Protein AF-A0A1E5UZC7-F1 (afdb_monomer_lite)

Sequence (61 aa):
LVLKFCVKIQCDAKHECYCCMNEKPEPFCYETLRECQAECPLCNPTCPPVQQPTASFIVRH

pLDDT: mean 70.34, std 13.58, range [43.75, 87.94]

Radius of gyration: 11.54 Å; chains: 1; bounding box: 30×16×31 Å

Secondary structure (DSSP, 8-state):
--EE-EEEEEEETTEEEEEETT-SSS-EEESSHHHHHHHSPEE-S-PPP--------EE--

Foldseek 3Di:
DKDQQWDWDDPDPPAIWTWQPQDPDATETERDPVVSRVPHDICPPDRDDRPDDDYDHDYDD

Structure (mmCIF, N/CA/C/O backbone):
data_AF-A0A1E5UZC7-F1
#
_entry.id   AF-A0A1E5UZC7-F1
#
loop_
_atom_site.group_PDB
_atom_site.id
_atom_site.type_symbol
_atom_site.label_atom_id
_atom_site.label_alt_id
_atom_site.label_comp_id
_atom_site.label_asym_id
_atom_site.label_entity_id
_atom_site.label_seq_id
_atom_site.pdbx_PDB_ins_code
_atom_site.Cartn_x
_atom_site.Cartn_y
_atom_site.Cartn_z
_atom_site.occupancy
_atom_site.B_iso_or_equiv
_atom_site.auth_seq_id
_atom_site.auth_comp_id
_atom_site.auth_asym_id
_atom_site.auth_atom_id
_atom_site.pdbx_PDB_model_num
ATOM 1 N N . LEU A 1 1 ? -15.547 2.505 8.461 1.00 53.66 1 LEU A N 1
ATOM 2 C CA . LEU A 1 1 ? -14.515 2.715 7.423 1.00 53.66 1 LEU A CA 1
ATOM 3 C C . LEU A 1 1 ? -13.306 1.884 7.839 1.00 53.66 1 LEU A C 1
ATOM 5 O O . LEU A 1 1 ? -12.908 2.015 8.986 1.00 53.66 1 LEU A O 1
ATOM 9 N N . VAL A 1 2 ? -12.791 0.990 6.995 1.00 54.62 2 VAL A N 1
ATOM 10 C CA . VAL A 1 2 ? -11.605 0.181 7.326 1.00 54.62 2 VAL A CA 1
ATOM 11 C C . VAL A 1 2 ? -10.402 0.814 6.639 1.00 54.62 2 VAL A C 1
ATOM 13 O O . VAL A 1 2 ? -10.398 0.929 5.415 1.00 54.62 2 VAL A O 1
ATOM 16 N N . LEU A 1 3 ? -9.409 1.246 7.414 1.00 62.56 3 LEU A N 1
ATOM 17 C CA . LEU A 1 3 ? -8.179 1.836 6.887 1.00 62.56 3 LEU A CA 1
ATOM 18 C C . LEU A 1 3 ? -7.101 0.753 6.810 1.00 62.56 3 LEU A C 1
ATOM 20 O O . LEU A 1 3 ? -6.673 0.220 7.834 1.00 62.56 3 LEU A O 1
ATOM 24 N N . LYS A 1 4 ? -6.689 0.418 5.583 1.00 64.94 4 LYS A N 1
ATOM 25 C CA . LYS A 1 4 ? -5.529 -0.438 5.305 1.00 64.94 4 LYS A CA 1
ATOM 26 C C . LYS A 1 4 ? -4.330 0.454 5.015 1.00 64.94 4 LYS A C 1
ATOM 28 O O . LYS A 1 4 ? -4.365 1.234 4.065 1.00 64.94 4 LYS A O 1
ATOM 33 N N . PHE A 1 5 ? -3.283 0.338 5.821 1.00 72.06 5 PHE A N 1
ATOM 34 C CA . PHE A 1 5 ? -2.082 1.164 5.702 1.00 72.06 5 PHE A CA 1
ATOM 35 C C . PHE A 1 5 ? -1.108 0.598 4.666 1.00 72.06 5 PHE A C 1
ATOM 37 O O . PHE A 1 5 ? -0.001 0.207 5.011 1.00 72.06 5 PHE A O 1
ATOM 44 N N . CYS A 1 6 ? -1.537 0.568 3.404 1.00 83.31 6 CYS A N 1
ATOM 45 C CA . CYS A 1 6 ? -0.700 0.217 2.260 1.00 83.31 6 CYS A CA 1
ATOM 46 C C . CYS A 1 6 ? -0.172 1.480 1.591 1.00 83.31 6 CYS A C 1
ATOM 48 O O . CYS A 1 6 ? -0.941 2.204 0.956 1.00 83.31 6 CYS A O 1
ATOM 50 N N . VAL A 1 7 ? 1.127 1.740 1.708 1.00 84.25 7 VAL A N 1
ATOM 51 C CA . VAL A 1 7 ? 1.769 2.880 1.041 1.00 84.25 7 VAL A CA 1
ATOM 52 C C . VAL A 1 7 ? 2.637 2.396 -0.102 1.00 84.25 7 VAL A C 1
ATOM 54 O O . VAL A 1 7 ? 3.425 1.471 0.064 1.00 84.25 7 VAL A O 1
ATOM 57 N N . LYS A 1 8 ? 2.490 3.045 -1.257 1.00 85.88 8 LYS A N 1
ATOM 58 C CA . LYS A 1 8 ? 3.319 2.791 -2.429 1.00 85.88 8 LYS A CA 1
ATOM 59 C C . LYS A 1 8 ? 4.687 3.456 -2.250 1.00 85.88 8 LYS A C 1
ATOM 61 O O . LYS A 1 8 ? 4.737 4.672 -2.063 1.00 85.88 8 LYS A O 1
ATOM 66 N N . ILE A 1 9 ? 5.767 2.687 -2.319 1.00 84.44 9 ILE A N 1
ATOM 67 C CA . ILE A 1 9 ? 7.155 3.174 -2.252 1.00 84.44 9 ILE A CA 1
ATOM 68 C C . ILE A 1 9 ? 7.988 2.580 -3.393 1.00 84.44 9 ILE A C 1
ATOM 70 O O . ILE A 1 9 ? 7.559 1.626 -4.037 1.00 84.44 9 ILE A O 1
ATOM 74 N N . GLN A 1 10 ? 9.190 3.107 -3.629 1.00 83.06 10 GLN A N 1
ATOM 75 C CA . GLN A 1 10 ? 10.193 2.408 -4.439 1.00 83.06 10 GLN A CA 1
ATOM 76 C C . GLN A 1 10 ? 11.014 1.482 -3.540 1.00 83.06 10 GLN A C 1
ATOM 78 O O . GLN A 1 10 ? 11.694 1.970 -2.639 1.00 83.06 10 GLN A O 1
ATOM 83 N N . CYS A 1 11 ? 10.947 0.171 -3.783 1.00 79.00 11 CYS A N 1
ATOM 84 C CA . CYS A 1 11 ? 11.856 -0.796 -3.157 1.00 79.00 11 CYS A CA 1
ATOM 85 C C . CYS A 1 11 ? 13.230 -0.773 -3.823 1.00 79.00 11 CYS A C 1
ATOM 87 O O . CYS A 1 11 ? 14.257 -0.796 -3.154 1.00 79.00 11 CYS A O 1
ATOM 89 N N . ASP A 1 12 ? 13.227 -0.672 -5.152 1.00 78.44 12 ASP A N 1
ATOM 90 C CA . ASP A 1 12 ? 14.411 -0.703 -5.997 1.00 78.44 12 ASP A CA 1
ATOM 91 C C . ASP A 1 12 ? 14.317 0.393 -7.056 1.00 78.44 12 ASP A C 1
ATOM 93 O O . ASP A 1 12 ? 13.236 0.907 -7.350 1.00 78.44 12 ASP A O 1
ATOM 97 N N . ALA A 1 13 ? 15.436 0.687 -7.725 1.00 75.94 13 ALA A N 1
ATOM 98 C CA . ALA A 1 13 ? 15.525 1.720 -8.764 1.00 75.94 13 ALA A CA 1
ATOM 99 C C . ALA A 1 13 ? 14.508 1.569 -9.918 1.00 75.94 13 ALA A C 1
ATOM 101 O O . ALA A 1 13 ? 14.342 2.490 -10.718 1.00 75.94 13 ALA A O 1
ATOM 102 N N . LYS A 1 14 ? 13.860 0.403 -10.044 1.00 76.69 14 LYS A N 1
ATOM 103 C CA . LYS A 1 14 ? 12.862 0.108 -11.079 1.00 76.69 14 LYS A CA 1
ATOM 104 C C . LYS A 1 14 ? 11.574 -0.537 -10.560 1.00 76.69 14 LYS A C 1
ATOM 106 O O . LYS A 1 14 ? 10.709 -0.813 -11.386 1.00 76.69 14 LYS A O 1
ATOM 111 N N . HIS A 1 15 ? 11.441 -0.789 -9.255 1.00 81.69 15 HIS A N 1
ATOM 112 C CA . HIS A 1 15 ? 10.324 -1.569 -8.717 1.00 81.69 15 HIS A CA 1
ATOM 113 C C . HIS A 1 15 ? 9.556 -0.792 -7.646 1.00 81.69 15 HIS A C 1
ATOM 115 O O . HIS A 1 15 ? 10.121 -0.333 -6.649 1.00 81.69 15 HIS A O 1
ATOM 121 N N . GLU A 1 16 ? 8.254 -0.639 -7.874 1.00 85.75 16 GLU A N 1
ATOM 122 C CA . GLU A 1 16 ? 7.326 -0.048 -6.917 1.00 85.75 16 GLU A CA 1
ATOM 123 C C . GLU A 1 16 ? 6.6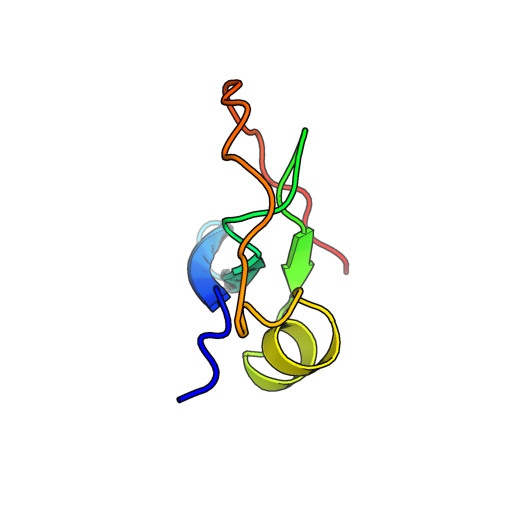85 -1.145 -6.064 1.00 85.75 16 GLU A C 1
ATOM 125 O O . GLU A 1 16 ? 6.163 -2.113 -6.603 1.00 85.75 16 GLU A O 1
ATOM 130 N N . CYS A 1 17 ? 6.668 -0.961 -4.749 1.00 87.94 17 CYS A N 1
ATOM 131 C CA . CYS A 1 17 ? 6.066 -1.894 -3.802 1.00 87.94 17 CYS A CA 1
ATOM 132 C C . CYS A 1 17 ? 5.018 -1.210 -2.936 1.00 87.94 17 CYS A C 1
ATOM 134 O O . CYS A 1 17 ? 4.944 0.018 -2.866 1.00 87.94 17 CYS A O 1
ATOM 136 N N . TYR A 1 18 ? 4.260 -2.016 -2.203 1.00 87.81 18 TYR A N 1
ATOM 137 C CA . TYR A 1 18 ? 3.242 -1.582 -1.260 1.00 87.81 18 TYR A CA 1
ATOM 138 C C . TYR A 1 18 ? 3.577 -2.082 0.143 1.00 87.81 18 TYR A C 1
ATOM 140 O O . TYR A 1 18 ? 3.604 -3.289 0.366 1.00 87.81 18 TYR A O 1
ATOM 148 N N . CYS A 1 19 ? 3.812 -1.169 1.086 1.00 85.00 19 CYS A N 1
ATOM 149 C CA . CYS A 1 19 ? 4.279 -1.514 2.431 1.00 85.00 19 CYS A CA 1
ATOM 150 C C . CYS A 1 19 ? 3.268 -1.199 3.531 1.00 85.00 19 CYS A C 1
ATOM 152 O O . CYS A 1 19 ? 2.572 -0.177 3.470 1.00 85.00 19 CYS A O 1
ATOM 154 N N . CYS A 1 20 ? 3.259 -2.043 4.565 1.00 83.12 20 CYS A N 1
ATOM 155 C CA . CYS A 1 20 ? 2.456 -1.891 5.773 1.00 83.12 20 CYS A CA 1
ATOM 156 C C . CYS A 1 20 ? 3.058 -0.843 6.717 1.00 83.12 20 CYS A C 1
ATOM 158 O O . CYS A 1 20 ? 3.905 -1.152 7.547 1.00 83.12 20 CYS A O 1
ATOM 160 N N . MET A 1 21 ? 2.590 0.405 6.665 1.00 74.94 21 MET A N 1
ATOM 161 C CA . MET A 1 21 ? 3.188 1.507 7.450 1.00 74.94 21 MET A CA 1
ATOM 162 C C . MET A 1 21 ? 3.057 1.387 8.977 1.00 74.94 21 MET A C 1
ATOM 164 O O . MET A 1 21 ? 3.667 2.167 9.705 1.00 74.94 21 MET A O 1
ATOM 168 N N . ASN A 1 22 ? 2.245 0.454 9.476 1.00 67.88 22 ASN A N 1
ATOM 169 C CA . ASN A 1 22 ? 1.990 0.312 10.910 1.00 67.88 22 ASN A CA 1
ATOM 170 C C . ASN A 1 22 ? 2.690 -0.903 11.543 1.00 67.88 22 ASN A C 1
ATOM 172 O O . ASN A 1 22 ? 2.474 -1.172 12.725 1.00 67.88 22 ASN A O 1
ATOM 176 N N . GLU A 1 23 ? 3.507 -1.629 10.777 1.00 65.62 23 GLU A N 1
ATOM 177 C CA . GLU A 1 23 ? 4.297 -2.756 11.273 1.00 65.62 23 GLU A CA 1
ATOM 178 C C . GLU A 1 23 ? 5.694 -2.318 11.716 1.00 65.62 23 GLU A C 1
ATOM 180 O O . GLU A 1 23 ? 6.271 -1.364 11.194 1.00 65.62 23 GLU A O 1
ATOM 185 N N . LYS A 1 24 ? 6.208 -2.992 12.747 1.00 60.84 24 LYS A N 1
ATOM 186 C CA . LYS A 1 24 ? 7.490 -2.702 13.396 1.00 60.84 24 LYS A CA 1
ATOM 187 C C . LYS A 1 24 ? 8.197 -4.003 13.749 1.00 60.84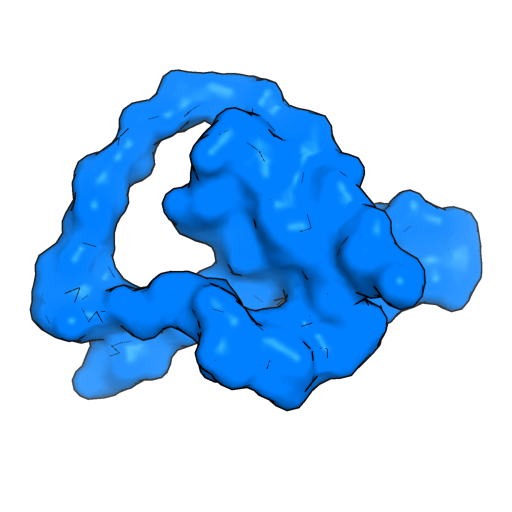 24 LYS A C 1
ATOM 189 O O . LYS A 1 24 ? 7.504 -4.962 14.088 1.00 60.84 24 LYS A O 1
ATOM 194 N N . PRO A 1 25 ? 9.542 -4.035 13.766 1.00 62.97 25 PRO A N 1
ATOM 195 C CA . PRO A 1 25 ? 10.481 -2.913 13.591 1.00 62.97 25 PRO A CA 1
ATOM 196 C C . PRO A 1 25 ? 10.687 -2.456 12.138 1.00 62.97 25 PRO A C 1
ATOM 198 O O . PRO A 1 25 ? 11.028 -1.297 11.921 1.00 62.97 25 PRO A O 1
ATOM 201 N N . GLU A 1 26 ? 10.427 -3.329 11.167 1.00 68.62 26 GLU A N 1
ATOM 202 C CA . GLU A 1 26 ? 10.536 -3.044 9.736 1.00 68.62 26 GLU A CA 1
ATOM 203 C C . GLU A 1 26 ? 9.186 -3.345 9.063 1.00 68.62 26 GLU A C 1
ATOM 205 O O . GLU A 1 26 ? 8.653 -4.439 9.265 1.00 68.62 26 GLU A O 1
ATOM 210 N N . PRO A 1 27 ? 8.584 -2.408 8.312 1.00 72.25 27 PRO A N 1
ATOM 211 C CA . PRO A 1 27 ? 7.354 -2.653 7.576 1.00 72.25 27 PRO A CA 1
ATOM 212 C C . PRO A 1 27 ? 7.575 -3.691 6.476 1.00 72.25 27 PRO A C 1
ATOM 214 O O . PRO A 1 27 ? 8.533 -3.601 5.700 1.00 72.25 27 PRO A O 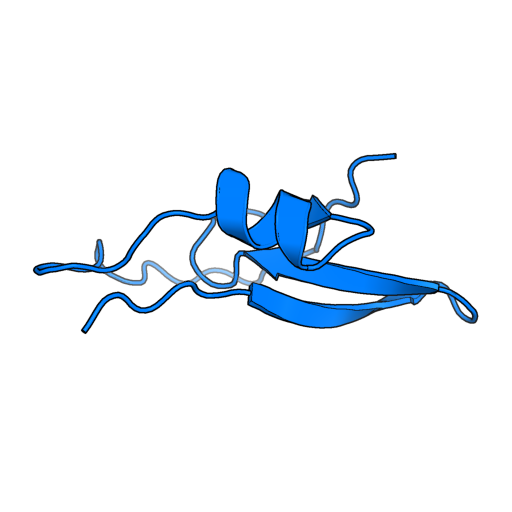1
ATOM 217 N N . PHE A 1 28 ? 6.646 -4.641 6.379 1.00 80.94 28 PHE A N 1
ATOM 218 C CA . PHE A 1 28 ? 6.622 -5.593 5.280 1.00 80.94 28 PHE A CA 1
ATOM 219 C C . PHE A 1 28 ? 6.096 -4.932 4.012 1.00 80.94 28 PHE A C 1
ATOM 221 O O . PHE A 1 28 ? 5.093 -4.211 4.032 1.00 80.94 28 PHE A O 1
ATOM 228 N N . CYS A 1 29 ? 6.788 -5.196 2.909 1.00 85.00 29 CYS A N 1
ATOM 229 C CA . CYS A 1 29 ? 6.441 -4.726 1.580 1.00 85.00 29 CYS A CA 1
ATOM 230 C C . CYS A 1 29 ? 6.074 -5.891 0.665 1.00 85.00 29 CYS A C 1
ATOM 232 O O . CYS A 1 29 ? 6.687 -6.958 0.719 1.00 85.00 29 CYS A O 1
ATOM 234 N N . TYR A 1 30 ? 5.099 -5.640 -0.200 1.00 86.31 30 TYR A N 1
ATOM 235 C CA . TYR A 1 30 ? 4.545 -6.588 -1.158 1.00 86.31 30 TYR A CA 1
ATOM 236 C C . TYR A 1 30 ? 4.595 -5.999 -2.568 1.00 86.31 30 TYR A 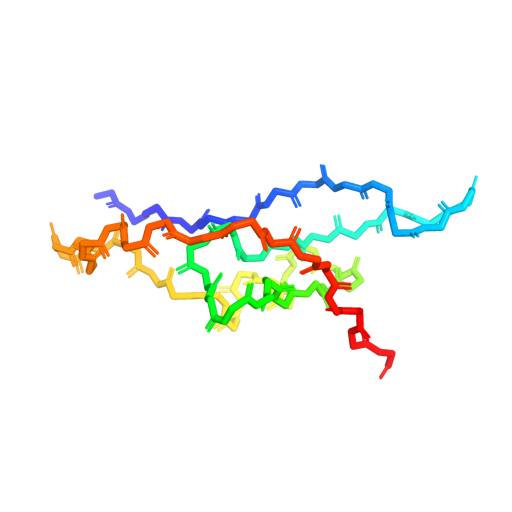C 1
ATOM 238 O O . TYR A 1 30 ? 4.469 -4.780 -2.730 1.00 86.31 30 TYR A O 1
ATOM 246 N N . GLU A 1 31 ? 4.730 -6.847 -3.587 1.00 85.88 3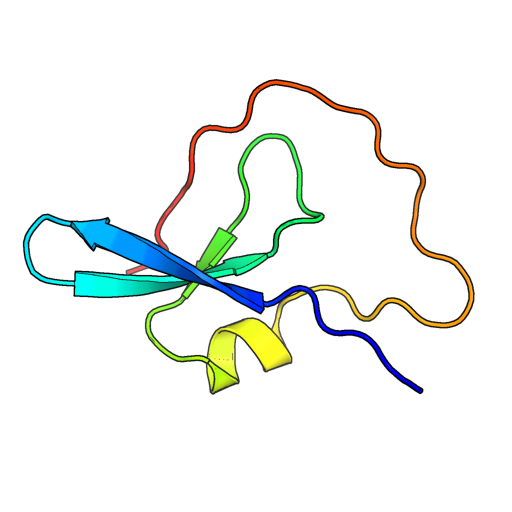1 GLU A N 1
ATOM 247 C CA . GLU A 1 31 ? 4.772 -6.404 -4.988 1.00 85.88 31 GLU A CA 1
ATOM 248 C C . GLU A 1 31 ? 3.425 -5.825 -5.438 1.00 85.88 31 GLU A C 1
ATOM 250 O O . GLU A 1 31 ? 3.373 -4.821 -6.151 1.00 85.88 31 GLU A O 1
ATOM 255 N N . THR A 1 32 ? 2.307 -6.399 -4.979 1.00 86.06 32 THR A N 1
ATOM 256 C CA . THR A 1 32 ? 0.974 -5.911 -5.346 1.00 86.06 32 THR A CA 1
ATOM 257 C C . THR A 1 32 ? 0.228 -5.253 -4.189 1.00 86.06 32 THR A C 1
ATOM 259 O O . THR A 1 32 ? 0.271 -5.675 -3.031 1.00 86.06 32 THR A O 1
ATOM 262 N N . LEU A 1 33 ? -0.582 -4.243 -4.527 1.00 83.62 33 LEU A N 1
ATOM 263 C CA . LEU A 1 33 ? -1.504 -3.616 -3.576 1.00 83.62 33 LEU A CA 1
ATOM 264 C C . LEU A 1 33 ? -2.465 -4.645 -2.966 1.00 83.62 33 LEU A C 1
ATOM 266 O O . LEU A 1 33 ? -2.875 -4.501 -1.818 1.00 83.62 33 LEU A O 1
ATOM 270 N N . ARG A 1 34 ? -2.835 -5.678 -3.731 1.00 84.94 34 ARG A N 1
ATOM 271 C CA . ARG A 1 34 ? -3.751 -6.726 -3.280 1.00 84.94 34 ARG A CA 1
ATOM 272 C C . ARG A 1 34 ? -3.138 -7.559 -2.158 1.00 84.94 34 ARG A C 1
ATOM 274 O O . ARG A 1 34 ? -3.832 -7.813 -1.179 1.00 84.94 34 ARG A O 1
ATOM 281 N N . GLU A 1 35 ? -1.879 -7.959 -2.295 1.00 85.06 35 GLU A N 1
ATOM 282 C CA . GLU A 1 35 ? -1.150 -8.709 -1.264 1.00 85.06 35 GLU A CA 1
ATOM 283 C C . GLU A 1 35 ? -0.955 -7.864 -0.013 1.00 85.06 35 GLU A C 1
ATOM 285 O O . GLU A 1 35 ? -1.340 -8.286 1.074 1.00 85.06 35 GLU A O 1
ATOM 290 N N . CYS A 1 36 ? -0.516 -6.615 -0.184 1.00 86.19 36 CYS A N 1
ATOM 291 C CA . CYS A 1 36 ? -0.441 -5.656 0.912 1.00 86.19 36 CYS A CA 1
ATOM 292 C C . CYS A 1 36 ? -1.783 -5.537 1.646 1.00 86.19 36 CYS A C 1
ATOM 294 O O . CYS A 1 36 ? -1.858 -5.591 2.868 1.00 86.19 36 CYS A O 1
ATOM 296 N N . GLN A 1 37 ? -2.892 -5.438 0.916 1.00 82.19 37 GLN A N 1
ATOM 297 C CA . GLN A 1 37 ? -4.206 -5.347 1.537 1.00 82.19 37 GLN A CA 1
ATOM 298 C C . GLN A 1 37 ? -4.681 -6.652 2.188 1.00 82.19 37 GLN A C 1
ATOM 300 O O . GLN A 1 37 ? -5.576 -6.589 3.034 1.00 82.19 37 GLN A O 1
ATOM 305 N N . ALA A 1 38 ? -4.195 -7.810 1.751 1.00 84.12 38 ALA A N 1
ATOM 306 C CA . ALA A 1 38 ? -4.542 -9.096 2.344 1.00 84.12 38 ALA A CA 1
ATOM 307 C C . ALA A 1 38 ? -3.812 -9.306 3.677 1.00 84.12 38 ALA A C 1
ATOM 309 O O . ALA A 1 38 ? -4.414 -9.832 4.610 1.00 84.12 38 ALA A O 1
ATOM 310 N N . GLU A 1 39 ? -2.569 -8.835 3.763 1.00 82.38 39 GLU A N 1
ATOM 311 C CA . GLU A 1 39 ? -1.663 -9.127 4.873 1.00 82.38 39 GLU A CA 1
ATOM 312 C C . GLU A 1 39 ? -1.557 -7.982 5.893 1.00 82.38 39 GLU A C 1
ATOM 314 O O . GLU A 1 39 ? -1.485 -8.238 7.095 1.00 82.38 39 GLU A O 1
ATOM 319 N N . CYS A 1 40 ? -1.589 -6.715 5.457 1.00 78.62 40 CYS A N 1
ATOM 320 C CA . CYS A 1 40 ? -1.445 -5.589 6.378 1.00 78.62 40 CYS A CA 1
ATOM 321 C C . CYS A 1 40 ? -2.611 -5.515 7.373 1.00 78.62 40 CYS A C 1
ATOM 323 O O . CYS A 1 40 ? -3.782 -5.653 6.983 1.00 78.62 40 CYS A O 1
ATOM 325 N N . PRO A 1 41 ? -2.330 -5.160 8.641 1.00 70.94 41 PRO A N 1
ATOM 326 C CA . PRO A 1 41 ? -3.356 -5.057 9.662 1.00 70.94 41 PRO A CA 1
ATOM 327 C C . PRO A 1 41 ? -4.412 -4.011 9.292 1.00 70.94 41 PRO A C 1
ATOM 329 O O . PRO A 1 41 ? -4.116 -2.880 8.892 1.00 70.94 41 PRO A O 1
ATOM 332 N N . LEU A 1 42 ? -5.675 -4.397 9.467 1.00 68.56 42 LEU A N 1
ATOM 333 C CA . LEU A 1 42 ? -6.805 -3.483 9.381 1.00 68.56 42 LEU A CA 1
ATOM 334 C C . LEU A 1 42 ? -6.790 -2.568 10.602 1.00 68.56 42 LEU A C 1
ATOM 336 O O . LEU A 1 42 ? -6.838 -3.059 11.729 1.00 68.56 42 LEU A O 1
ATOM 340 N N . CYS A 1 43 ? -6.824 -1.249 10.412 1.00 59.81 43 CYS A N 1
ATOM 341 C CA . CYS A 1 43 ? -7.266 -0.393 11.503 1.00 59.81 43 CYS A CA 1
ATOM 342 C C . CYS A 1 43 ? -8.791 -0.275 11.476 1.00 59.81 43 CYS A C 1
ATOM 344 O O . CYS A 1 43 ? -9.354 0.417 10.621 1.00 59.81 43 CYS A O 1
ATOM 346 N N . ASN A 1 44 ? -9.447 -0.983 12.402 1.00 56.53 44 ASN A N 1
ATOM 347 C CA . ASN A 1 44 ? -10.811 -0.710 12.858 1.00 56.53 44 ASN A CA 1
ATOM 348 C C . ASN A 1 44 ? -11.140 -1.538 14.126 1.00 56.53 44 ASN A C 1
ATOM 350 O O . ASN A 1 44 ? -10.941 -2.752 14.081 1.00 56.53 44 ASN A O 1
ATOM 354 N N . PRO A 1 45 ? -11.701 -0.971 15.216 1.00 60.06 45 PRO A N 1
ATOM 355 C CA . PRO A 1 45 ? -11.885 0.453 15.536 1.00 60.06 45 PRO A CA 1
ATOM 356 C C . PRO A 1 45 ? -10.691 1.091 16.269 1.00 60.06 45 PRO A C 1
ATOM 358 O O . PRO A 1 45 ? -10.647 2.309 16.417 1.00 60.06 45 PRO A O 1
ATOM 361 N N . THR A 1 46 ? -9.721 0.298 16.726 1.00 55.31 46 THR A N 1
ATOM 362 C CA . THR A 1 46 ? -8.574 0.779 17.506 1.00 55.31 46 THR A CA 1
ATOM 363 C C . THR A 1 46 ? -7.289 0.339 16.824 1.00 55.31 46 THR A C 1
ATOM 365 O O . THR A 1 46 ? -7.001 -0.854 16.756 1.00 55.31 46 THR A O 1
ATOM 368 N N . CYS A 1 47 ? -6.520 1.295 16.298 1.00 55.41 47 CYS A N 1
ATOM 369 C CA . CYS A 1 47 ? -5.170 0.999 15.835 1.00 55.41 47 CYS A CA 1
ATOM 370 C C . CYS A 1 47 ? -4.275 0.773 17.078 1.00 55.41 47 CYS A C 1
ATOM 372 O O . CYS A 1 47 ? -4.379 1.551 18.032 1.00 55.41 47 CYS A O 1
ATOM 374 N N . PRO A 1 48 ? -3.393 -0.241 17.109 1.00 55.19 48 PRO A N 1
ATOM 375 C CA . PRO A 1 48 ? -2.417 -0.375 18.187 1.00 55.19 48 PRO A CA 1
ATOM 376 C C . PRO A 1 48 ? -1.494 0.861 18.224 1.00 55.19 48 PRO A C 1
ATOM 378 O O . PRO A 1 48 ? -1.181 1.417 17.165 1.00 55.19 48 PRO A O 1
ATOM 381 N N . PRO A 1 49 ? -1.084 1.334 19.417 1.00 49.88 49 PRO A N 1
ATOM 382 C CA . PRO A 1 49 ? -0.340 2.580 19.568 1.00 49.88 49 PRO A CA 1
ATOM 383 C C . PRO A 1 49 ? 0.976 2.547 18.787 1.00 49.88 49 PRO A C 1
ATOM 385 O O . PRO A 1 49 ? 1.743 1.585 18.845 1.00 49.88 49 PRO A O 1
ATOM 388 N N . VAL A 1 50 ? 1.244 3.635 18.065 1.00 50.47 50 VAL A N 1
ATOM 389 C CA . VAL A 1 50 ? 2.417 3.827 17.209 1.00 50.47 50 VAL A CA 1
ATOM 390 C C . VAL A 1 50 ? 3.675 3.949 18.085 1.00 50.47 50 VAL A C 1
ATOM 392 O O . VAL A 1 50 ? 4.162 5.038 18.344 1.00 50.47 50 VAL A O 1
ATOM 395 N N . GLN A 1 51 ? 4.247 2.841 18.557 1.00 46.19 51 GLN A N 1
ATOM 396 C CA . GLN A 1 51 ? 5.541 2.868 19.261 1.00 46.19 51 GLN A CA 1
ATOM 397 C C . GLN A 1 51 ? 6.667 3.099 18.253 1.00 46.19 51 GLN A C 1
ATOM 399 O O . GLN A 1 51 ? 7.131 2.127 17.692 1.00 46.19 51 GLN A O 1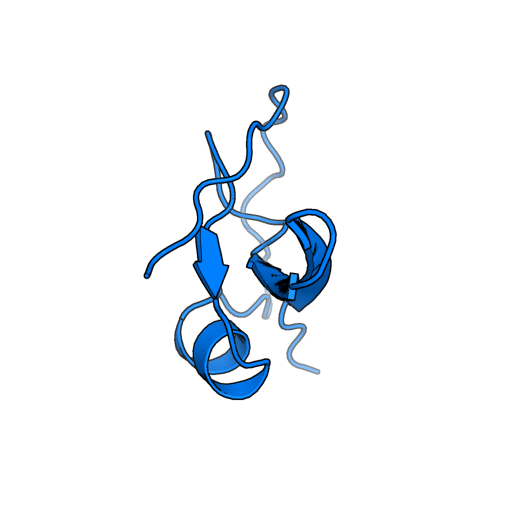
ATOM 404 N N . GLN A 1 52 ? 6.971 4.327 17.834 1.00 48.62 52 GLN A N 1
ATOM 405 C CA . GLN A 1 52 ? 8.021 4.598 16.833 1.00 48.62 52 GLN A CA 1
ATOM 406 C C . GLN A 1 52 ? 9.338 3.893 17.218 1.00 48.62 52 GLN A C 1
ATOM 408 O O . GLN A 1 52 ? 9.794 4.040 18.350 1.00 48.62 52 GLN A O 1
ATOM 413 N N . PRO A 1 53 ? 9.952 3.146 16.289 1.00 46.53 53 PRO A N 1
ATOM 414 C CA . PRO A 1 53 ? 11.328 3.491 15.940 1.00 46.53 53 PRO A CA 1
ATOM 415 C C . PRO A 1 53 ? 11.575 3.477 14.426 1.00 46.53 53 PRO A C 1
ATOM 417 O O . PRO A 1 53 ? 10.777 2.972 13.641 1.00 46.53 53 PRO A O 1
ATOM 420 N N . THR A 1 54 ? 12.688 4.103 14.055 1.00 43.75 54 THR A N 1
ATOM 421 C CA . THR A 1 54 ? 13.279 4.237 12.717 1.00 43.75 54 THR A CA 1
ATOM 422 C C . THR A 1 54 ? 13.208 2.936 11.915 1.00 43.75 54 THR A C 1
ATOM 424 O O . THR A 1 54 ? 13.919 1.985 12.234 1.00 43.75 54 THR A O 1
ATOM 427 N N . ALA A 1 55 ? 12.348 2.893 10.899 1.00 50.59 55 ALA A N 1
ATOM 428 C CA . ALA A 1 55 ? 12.064 1.675 10.157 1.00 50.59 55 ALA A CA 1
ATOM 429 C C . ALA A 1 55 ? 12.894 1.586 8.866 1.00 50.59 55 ALA A C 1
ATOM 431 O O . ALA A 1 55 ? 12.809 2.459 8.000 1.00 50.59 55 ALA A O 1
ATOM 432 N N . SER A 1 56 ? 13.683 0.521 8.761 1.00 54.62 56 SER A N 1
ATOM 433 C CA . SER A 1 56 ? 14.187 -0.032 7.498 1.00 54.62 56 SER A CA 1
ATOM 434 C C . SER A 1 56 ? 13.079 -0.912 6.886 1.00 54.62 56 SER A C 1
ATOM 436 O O . SER A 1 56 ? 12.200 -1.345 7.617 1.00 54.62 56 SER A O 1
ATOM 438 N N . PHE A 1 57 ? 13.015 -1.105 5.566 1.00 58.62 57 PHE A N 1
ATOM 439 C CA . PHE A 1 57 ? 11.908 -1.827 4.907 1.00 58.62 57 PHE A CA 1
ATOM 440 C C . PHE A 1 57 ? 12.380 -3.216 4.449 1.00 58.62 57 PHE A C 1
ATOM 442 O O . PHE A 1 57 ? 13.432 -3.309 3.817 1.00 58.62 57 PHE A O 1
ATOM 449 N N . ILE A 1 58 ? 11.592 -4.273 4.697 1.00 65.88 58 ILE A N 1
ATOM 450 C CA . ILE A 1 58 ? 11.878 -5.636 4.208 1.00 65.88 58 ILE A CA 1
ATOM 451 C C . ILE A 1 58 ? 10.914 -5.980 3.069 1.00 65.88 58 ILE A C 1
ATOM 453 O O . ILE A 1 58 ? 9.693 -6.021 3.251 1.00 65.88 58 ILE A O 1
ATOM 457 N N . VAL A 1 59 ? 11.469 -6.279 1.894 1.00 63.19 59 VAL A N 1
ATOM 458 C CA . VAL A 1 59 ? 10.716 -6.729 0.715 1.00 63.19 59 VAL A CA 1
ATOM 459 C C . VAL A 1 59 ? 10.578 -8.248 0.756 1.00 63.19 59 VAL A C 1
ATOM 461 O O . VAL A 1 59 ? 11.583 -8.955 0.840 1.00 63.19 59 VAL A O 1
ATOM 464 N N . ARG A 1 60 ? 9.346 -8.768 0.707 1.00 62.72 60 ARG A N 1
ATOM 465 C CA . ARG A 1 60 ? 9.125 -10.203 0.474 1.00 62.72 60 ARG A CA 1
ATOM 466 C C . ARG A 1 60 ? 9.108 -10.435 -1.041 1.00 62.72 60 ARG A C 1
ATOM 468 O O . ARG A 1 60 ? 8.226 -9.910 -1.712 1.00 62.72 60 ARG A O 1
ATOM 475 N N . HIS A 1 61 ? 10.112 -11.164 -1.537 1.00 53.19 61 HIS A N 1
ATOM 476 C CA . HIS A 1 61 ? 10.181 -11.690 -2.906 1.00 53.19 61 HIS A CA 1
ATOM 477 C C . HIS A 1 61 ? 9.392 -12.993 -3.041 1.00 53.19 61 HIS A C 1
ATOM 479 O O . HIS A 1 61 ? 9.366 -13.765 -2.050 1.00 53.19 61 HIS A O 1
#

Organism: NCBI:txid888268